Protein AF-A0A2I1HRV4-F1 (afdb_monomer)

Mean predicted aligned error: 5.8 Å

Sequence (85 aa):
MNNKYCTFNLKGEFILYSVIKKYSSGGCKIIWNYSTQTKNNKWECKRFYRIPEGYELISISKYDKVYLVSNNSIYEWNIITERGV

Nearest PDB structures (foldseek):
  7mqa-assembly1_LH  TM=5.340E-01  e=2.302E+00  Homo sapiens
  2w9p-assembly9_I  TM=7.768E-01  e=9.427E+00  Solanum tuberosum
  5mmd-assembly2_F  TM=6.294E-01  e=6.109E+00  Acinetobacter baumannii
  6lfd-assembly3_C  TM=5.701E-01  e=8.012E+00  Vibrio alginolyticus

Secondary structure (DSSP, 8-state):
-----EEE-TT--EEEEEEEEETTTEEEEEEEEEEEEEETTEEEEEEEEEEPTT-EEEEE-TTSEEEEEETTEEEEEESS-----

Structure (mmCIF, N/CA/C/O backbone):
data_AF-A0A2I1HRV4-F1
#
_entr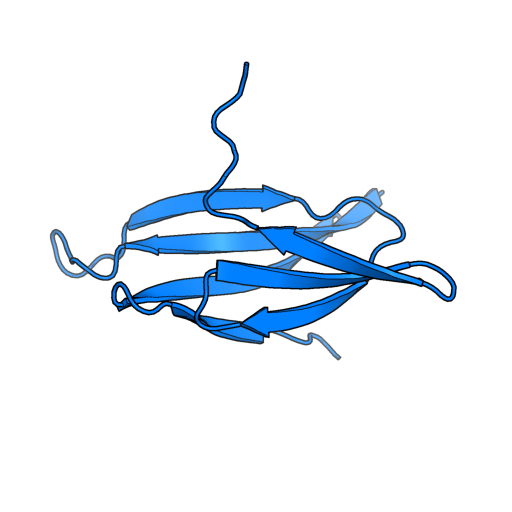y.id   AF-A0A2I1HRV4-F1
#
loop_
_atom_site.group_PDB
_atom_site.id
_atom_site.type_symbol
_atom_site.label_atom_id
_atom_site.label_alt_id
_atom_site.label_comp_id
_atom_site.label_asym_id
_atom_site.label_entity_id
_atom_site.label_seq_id
_atom_site.pdbx_PDB_ins_code
_atom_site.Cartn_x
_atom_site.Cartn_y
_atom_site.Cartn_z
_atom_site.occupancy
_atom_site.B_iso_or_equiv
_atom_site.auth_seq_id
_atom_site.auth_comp_id
_atom_site.auth_asym_id
_atom_site.auth_atom_id
_atom_site.pdbx_PDB_model_num
ATOM 1 N N . MET A 1 1 ? 6.878 19.024 -6.586 1.00 39.16 1 MET A N 1
ATOM 2 C CA . MET A 1 1 ? 5.534 18.702 -6.059 1.00 39.16 1 MET A CA 1
ATOM 3 C C . MET A 1 1 ? 5.664 17.627 -4.984 1.00 39.16 1 MET A C 1
ATOM 5 O O . MET A 1 1 ? 6.118 16.534 -5.290 1.00 39.16 1 MET A O 1
ATOM 9 N N . ASN A 1 2 ? 5.343 17.938 -3.723 1.00 49.19 2 ASN A N 1
ATOM 10 C CA . ASN A 1 2 ? 5.181 16.926 -2.671 1.00 49.19 2 ASN A CA 1
ATOM 11 C C . ASN A 1 2 ? 3.820 16.249 -2.895 1.00 49.19 2 ASN A C 1
ATOM 13 O O . ASN A 1 2 ? 2.839 16.629 -2.261 1.00 49.19 2 ASN A O 1
ATOM 17 N N . ASN A 1 3 ? 3.742 15.313 -3.843 1.00 55.41 3 ASN A N 1
ATOM 18 C CA . ASN A 1 3 ? 2.508 14.579 -4.115 1.00 55.41 3 ASN A CA 1
ATOM 19 C C . ASN A 1 3 ? 2.224 13.645 -2.934 1.00 55.41 3 ASN A C 1
ATOM 21 O O . ASN A 1 3 ? 2.768 12.547 -2.845 1.00 55.41 3 ASN A O 1
ATOM 25 N N . LYS A 1 4 ? 1.423 14.131 -1.985 1.00 72.44 4 LYS A N 1
ATOM 26 C CA . LYS A 1 4 ? 0.862 13.335 -0.895 1.00 72.44 4 LYS A CA 1
ATOM 27 C C . LYS A 1 4 ? -0.456 12.764 -1.405 1.00 72.44 4 LYS A C 1
ATOM 29 O O . LYS A 1 4 ? -1.368 13.524 -1.711 1.00 72.44 4 LYS A O 1
ATOM 34 N N . TYR A 1 5 ? -0.525 11.446 -1.533 1.00 86.69 5 TYR A N 1
ATOM 35 C CA . TYR A 1 5 ? -1.747 10.735 -1.898 1.00 86.69 5 TYR A CA 1
ATOM 36 C C . TYR A 1 5 ? -2.326 10.103 -0.636 1.00 86.69 5 TYR A C 1
ATOM 38 O O . TYR A 1 5 ? -1.578 9.542 0.166 1.00 86.69 5 TYR A O 1
ATOM 46 N N . CYS A 1 6 ? -3.638 10.170 -0.453 1.00 91.88 6 CYS A N 1
ATOM 47 C CA . CYS A 1 6 ? -4.316 9.423 0.596 1.00 91.88 6 CYS A CA 1
ATOM 48 C C . CYS A 1 6 ? -5.663 8.897 0.109 1.00 91.88 6 CYS A C 1
ATOM 50 O O . CYS A 1 6 ? -6.256 9.433 -0.827 1.00 91.88 6 CYS A O 1
ATOM 52 N N . THR A 1 7 ? -6.124 7.819 0.732 1.00 94.81 7 THR A N 1
ATOM 53 C CA . THR A 1 7 ? -7.421 7.204 0.447 1.00 94.81 7 THR A CA 1
ATOM 54 C C . THR A 1 7 ? -7.894 6.396 1.652 1.00 94.81 7 THR A C 1
ATOM 56 O O . THR A 1 7 ? -7.144 6.195 2.609 1.00 94.81 7 THR A O 1
ATOM 59 N N . PHE A 1 8 ? -9.128 5.909 1.592 1.00 95.00 8 PHE A N 1
ATOM 60 C CA . PHE A 1 8 ? -9.641 4.902 2.514 1.00 95.00 8 PHE A CA 1
ATOM 61 C C . PHE A 1 8 ? -9.891 3.602 1.754 1.00 95.00 8 PHE A C 1
ATOM 63 O O . PHE A 1 8 ? -10.388 3.621 0.623 1.00 95.00 8 PHE A O 1
ATOM 70 N N . ASN A 1 9 ? -9.558 2.467 2.368 1.00 94.06 9 ASN A N 1
ATOM 71 C CA . ASN A 1 9 ? -9.949 1.170 1.819 1.00 94.06 9 ASN A CA 1
ATOM 72 C C . ASN A 1 9 ? -11.403 0.823 2.171 1.00 94.06 9 ASN A C 1
ATOM 74 O O . ASN A 1 9 ? -12.070 1.520 2.937 1.00 94.06 9 ASN A O 1
ATOM 78 N N . LEU A 1 10 ? -11.904 -0.290 1.631 1.00 94.19 10 LEU A N 1
ATOM 79 C CA . LEU A 1 10 ? -13.267 -0.762 1.908 1.00 94.19 10 LEU A CA 1
ATOM 80 C C . LEU A 1 10 ? -13.524 -1.123 3.382 1.00 94.19 10 LEU A C 1
ATOM 82 O O . LEU A 1 10 ? -14.680 -1.213 3.783 1.00 94.19 10 LEU A O 1
ATOM 86 N N . LYS A 1 11 ? -12.477 -1.319 4.193 1.00 93.38 11 LYS A N 1
ATOM 87 C CA . LYS A 1 11 ? -12.592 -1.546 5.644 1.00 93.38 11 LYS A CA 1
ATOM 88 C C . LYS A 1 11 ? -12.650 -0.239 6.439 1.00 93.38 11 LYS A C 1
ATOM 90 O O . LYS A 1 11 ? -12.759 -0.279 7.661 1.00 93.38 11 LYS A O 1
ATOM 95 N N . GLY A 1 12 ? -12.554 0.904 5.761 1.00 94.19 12 GLY A N 1
ATOM 96 C CA . GLY A 1 12 ? -12.481 2.218 6.382 1.00 94.19 12 GLY A CA 1
ATOM 97 C C . GLY A 1 12 ? -11.122 2.526 7.009 1.00 94.19 12 GLY A C 1
ATOM 98 O O . GLY A 1 12 ? -11.035 3.473 7.781 1.00 94.19 12 GLY A O 1
ATOM 99 N N . GLU A 1 13 ? -10.068 1.760 6.718 1.00 94.62 13 GLU A N 1
ATOM 100 C CA . GLU A 1 13 ? -8.705 2.082 7.152 1.00 94.62 13 GLU A CA 1
ATOM 101 C C . GLU A 1 13 ? -8.134 3.219 6.296 1.00 94.62 13 GLU A C 1
ATOM 103 O O . GLU A 1 13 ? -8.412 3.310 5.096 1.00 94.62 13 GLU A O 1
ATOM 108 N N . PHE A 1 14 ? -7.339 4.093 6.911 1.00 94.69 14 PHE A N 1
ATOM 109 C CA . PHE A 1 14 ? -6.750 5.253 6.248 1.00 94.69 14 PHE A CA 1
ATOM 110 C C . PHE A 1 14 ? -5.377 4.906 5.673 1.00 94.69 14 PHE A C 1
ATOM 112 O O . PHE A 1 14 ? -4.471 4.517 6.410 1.00 94.69 14 PHE A O 1
ATOM 119 N N . ILE A 1 15 ? -5.201 5.093 4.366 1.00 94.88 15 ILE A N 1
ATOM 120 C CA . ILE A 1 15 ? -3.950 4.807 3.664 1.00 94.88 15 ILE A CA 1
ATOM 121 C C . ILE A 1 15 ? -3.311 6.117 3.207 1.00 94.88 15 ILE A C 1
ATOM 123 O O . ILE A 1 15 ? -3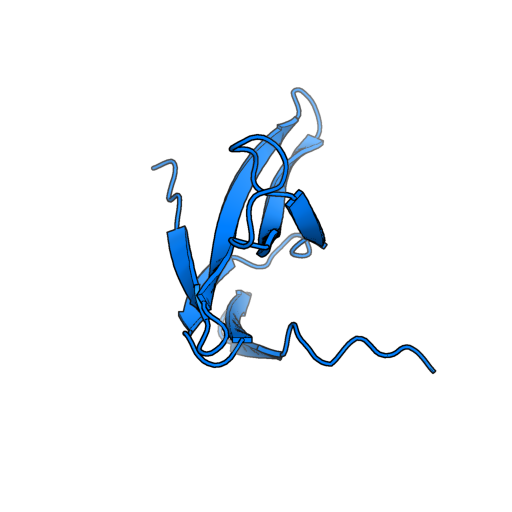.945 6.928 2.530 1.00 94.88 15 ILE A O 1
ATOM 127 N N . LEU A 1 16 ? -2.038 6.312 3.547 1.00 94.06 16 LEU A N 1
ATOM 128 C CA . LEU A 1 16 ? -1.278 7.526 3.259 1.00 94.06 16 LEU A CA 1
ATOM 129 C C . LEU A 1 16 ? 0.031 7.194 2.549 1.00 94.06 16 LEU A C 1
ATOM 131 O O . LEU A 1 16 ? 0.868 6.476 3.081 1.00 94.06 16 LEU A O 1
ATOM 135 N N . TYR A 1 17 ? 0.266 7.809 1.398 1.00 94.25 17 TYR A N 1
ATOM 136 C CA . TYR A 1 17 ? 1.576 7.853 0.764 1.00 94.25 17 TYR A CA 1
ATOM 137 C C . TYR A 1 17 ? 2.342 9.111 1.177 1.00 94.25 17 TYR A C 1
ATOM 139 O O . TYR A 1 17 ? 1.821 10.230 1.129 1.00 94.25 17 TYR A O 1
ATOM 147 N N . SER A 1 18 ? 3.609 8.937 1.543 1.00 91.31 18 SER A N 1
ATOM 148 C CA . SER A 1 18 ? 4.499 10.030 1.928 1.00 91.31 18 SER A CA 1
ATOM 149 C C . SER A 1 18 ? 5.922 9.811 1.421 1.00 91.31 18 SER A C 1
ATOM 151 O O . SER A 1 18 ? 6.388 8.677 1.308 1.00 91.31 18 SER A O 1
ATOM 153 N N . VAL A 1 19 ? 6.630 10.912 1.168 1.00 90.19 19 VAL A N 1
ATOM 154 C CA . VAL A 1 19 ? 8.060 10.906 0.847 1.00 90.19 19 VAL A CA 1
ATOM 155 C C . VAL A 1 19 ? 8.821 11.541 2.006 1.00 90.19 19 VAL A C 1
ATOM 157 O O . VAL A 1 19 ? 8.657 12.729 2.286 1.00 90.19 19 VAL A O 1
ATOM 160 N N . ILE A 1 20 ? 9.657 10.756 2.679 1.00 86.94 20 ILE A N 1
ATOM 161 C CA . ILE A 1 20 ? 10.536 11.212 3.758 1.00 86.94 20 ILE A CA 1
ATOM 162 C C . ILE A 1 20 ? 11.891 11.560 3.158 1.00 86.94 20 ILE A C 1
ATOM 164 O O . ILE A 1 20 ? 12.621 10.674 2.722 1.00 86.94 20 ILE A O 1
ATOM 168 N N . LYS A 1 21 ? 12.257 12.841 3.144 1.00 82.69 21 LYS A N 1
ATOM 169 C CA . LYS A 1 21 ? 13.588 13.266 2.694 1.00 82.69 21 LYS A CA 1
ATOM 170 C C . LYS A 1 21 ? 14.640 12.860 3.729 1.00 82.69 21 LYS A C 1
ATOM 172 O O . LYS A 1 21 ? 14.538 13.264 4.883 1.00 82.69 21 LYS A O 1
ATOM 177 N N . LYS A 1 22 ? 15.655 12.097 3.317 1.00 77.75 22 LYS A N 1
ATOM 178 C CA . LYS A 1 22 ? 16.883 11.914 4.101 1.00 77.75 22 LYS A CA 1
ATOM 179 C C . LYS A 1 22 ? 17.933 12.888 3.584 1.00 77.75 22 LYS A C 1
ATOM 181 O O . LYS A 1 22 ? 18.091 13.027 2.375 1.00 77.75 22 LYS A O 1
ATOM 186 N N . TYR A 1 23 ? 18.640 13.551 4.495 1.00 68.62 23 TYR A N 1
ATOM 187 C CA . TYR A 1 23 ? 19.602 14.611 4.169 1.00 68.62 23 TYR A CA 1
ATOM 188 C C . TYR A 1 23 ? 20.742 14.164 3.234 1.00 68.62 23 TYR A C 1
ATOM 190 O O . TYR A 1 23 ? 21.319 15.005 2.558 1.00 68.62 23 TYR A O 1
ATOM 198 N N . SER A 1 24 ? 21.046 12.863 3.163 1.00 72.50 24 SER A N 1
ATOM 199 C CA . SER A 1 24 ? 22.253 12.337 2.508 1.00 72.50 24 SER A CA 1
ATOM 200 C C . SER A 1 24 ? 22.035 11.211 1.485 1.00 72.50 24 SER A C 1
ATOM 202 O O . SER A 1 24 ? 22.992 10.809 0.838 1.00 72.50 24 SER A O 1
ATOM 204 N N . SER A 1 25 ? 20.820 10.669 1.324 1.00 65.44 25 SER A N 1
ATOM 205 C CA . SER A 1 25 ? 20.599 9.403 0.582 1.00 65.44 25 SER A CA 1
ATOM 206 C C . SER A 1 25 ? 19.329 9.369 -0.279 1.00 65.44 25 SER A C 1
ATOM 208 O O . SER A 1 25 ? 18.811 8.304 -0.595 1.00 65.44 25 SER A O 1
ATOM 210 N N . GLY A 1 26 ? 18.807 10.533 -0.675 1.00 70.94 26 GLY A N 1
ATOM 211 C CA . GL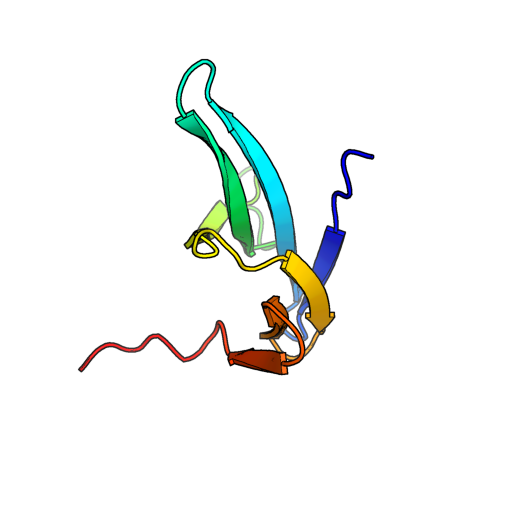Y A 1 26 ? 17.534 10.600 -1.396 1.00 70.94 26 GLY A CA 1
ATOM 212 C C . GLY A 1 26 ? 16.326 10.324 -0.488 1.00 70.94 26 GLY A C 1
ATOM 213 O O . GLY A 1 26 ? 16.441 9.932 0.675 1.00 70.94 26 GLY A O 1
ATOM 214 N N . GLY A 1 27 ? 15.126 10.637 -0.978 1.00 83.44 27 GLY A N 1
ATOM 215 C CA . GLY A 1 27 ? 13.891 10.457 -0.211 1.00 83.44 27 GLY A CA 1
ATOM 216 C C . GLY A 1 27 ? 13.431 8.997 -0.166 1.00 83.44 27 GLY A C 1
ATOM 217 O O . GLY A 1 27 ? 13.503 8.292 -1.164 1.00 83.44 27 GLY A O 1
ATOM 218 N N . CYS A 1 28 ? 12.901 8.546 0.971 1.00 88.25 28 CYS A N 1
ATOM 219 C CA . CYS A 1 28 ? 12.218 7.258 1.098 1.00 88.25 28 CYS A CA 1
ATOM 220 C C . CYS A 1 28 ? 10.717 7.430 0.862 1.00 88.25 28 CYS A C 1
ATOM 222 O O . CYS A 1 28 ? 10.071 8.250 1.513 1.00 88.25 28 CYS A O 1
ATOM 224 N N . LYS A 1 29 ? 10.160 6.628 -0.039 1.00 91.94 29 LYS A N 1
ATOM 225 C CA . LYS A 1 29 ? 8.727 6.572 -0.333 1.00 91.94 29 LYS A CA 1
ATOM 226 C C . LYS A 1 29 ? 8.074 5.516 0.552 1.00 91.94 29 LYS A C 1
ATOM 228 O O . LYS A 1 29 ? 8.500 4.362 0.534 1.00 91.94 29 LYS A O 1
ATOM 233 N N . ILE A 1 30 ? 7.081 5.908 1.344 1.00 92.94 30 ILE A N 1
ATOM 234 C CA . ILE A 1 30 ? 6.421 5.028 2.314 1.00 92.94 30 ILE A CA 1
ATOM 235 C C . ILE A 1 30 ? 4.909 5.127 2.155 1.00 92.94 30 ILE A C 1
ATOM 237 O O . ILE A 1 30 ? 4.363 6.232 2.084 1.00 92.94 30 ILE A O 1
ATOM 241 N N . ILE A 1 31 ? 4.248 3.972 2.133 1.00 94.19 31 ILE A N 1
ATOM 242 C CA . ILE A 1 31 ? 2.800 3.836 2.276 1.00 94.19 31 ILE A CA 1
ATOM 243 C C . ILE A 1 31 ? 2.510 3.425 3.716 1.00 94.19 31 ILE A C 1
ATOM 245 O O . ILE A 1 31 ? 3.016 2.413 4.188 1.00 94.19 31 ILE A O 1
ATOM 249 N N . TRP A 1 32 ? 1.682 4.196 4.401 1.00 94.06 32 TRP A N 1
ATOM 250 C CA . TRP A 1 32 ? 1.207 3.941 5.754 1.00 94.06 32 TRP A CA 1
ATOM 251 C C . TRP A 1 32 ? -0.240 3.468 5.703 1.00 94.06 32 TRP A C 1
ATOM 253 O O . TRP A 1 32 ? -1.026 4.022 4.938 1.00 94.06 32 TRP A O 1
ATOM 263 N N . ASN A 1 33 ? -0.603 2.499 6.538 1.00 93.69 33 ASN A N 1
ATOM 264 C CA . ASN A 1 33 ? -1.986 2.083 6.749 1.00 93.69 33 ASN A CA 1
ATOM 265 C C . ASN A 1 33 ? -2.349 2.250 8.233 1.00 93.69 33 ASN A C 1
ATOM 267 O O . ASN A 1 33 ? -1.709 1.656 9.106 1.00 93.69 33 ASN A O 1
ATOM 271 N N . TYR A 1 34 ? -3.382 3.041 8.507 1.00 93.94 34 TYR A N 1
ATOM 272 C CA . TYR A 1 34 ? -3.867 3.370 9.839 1.00 93.94 34 TYR A CA 1
ATOM 273 C C . TYR A 1 34 ? -5.256 2.786 10.106 1.00 93.94 34 TYR A C 1
ATOM 275 O O . TYR A 1 34 ? -6.177 2.917 9.298 1.00 93.94 34 TYR A O 1
ATOM 283 N N . SER A 1 35 ? -5.435 2.231 11.305 1.00 93.06 35 SER A N 1
ATOM 284 C CA . SER A 1 35 ? -6.761 1.966 11.857 1.00 93.06 35 SER A CA 1
ATOM 285 C C . SER A 1 35 ? -7.460 3.287 12.149 1.00 93.06 35 SER A C 1
ATOM 287 O O . SER A 1 35 ? -6.924 4.130 12.871 1.00 93.06 35 SER A O 1
ATOM 289 N N . THR A 1 36 ? -8.677 3.443 11.642 1.00 92.38 36 THR A N 1
ATOM 290 C CA . THR A 1 36 ? -9.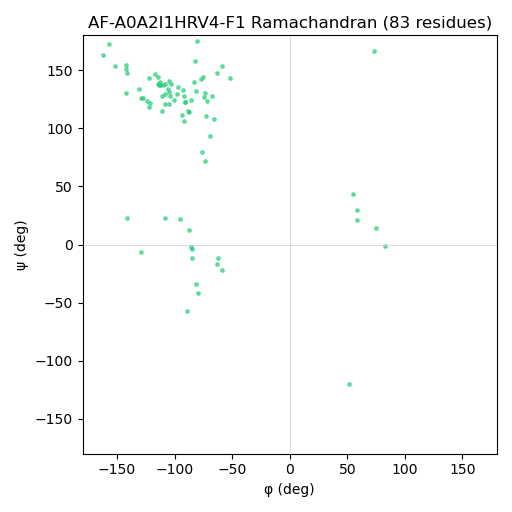547 4.576 11.978 1.00 92.38 36 THR A CA 1
ATOM 291 C C . THR A 1 36 ? -10.341 4.350 13.259 1.00 92.38 36 THR A C 1
ATOM 293 O O . THR A 1 36 ? -10.895 5.305 13.801 1.00 92.38 36 THR A O 1
ATOM 296 N N . GLN A 1 37 ? -10.364 3.119 13.788 1.00 88.06 37 GLN A N 1
ATOM 297 C CA . GLN A 1 37 ? -10.906 2.842 15.116 1.00 88.06 37 GLN A CA 1
ATOM 298 C C . GLN A 1 37 ? -10.023 3.537 16.154 1.00 88.06 37 GLN A C 1
ATOM 300 O O . GLN A 1 37 ? -8.874 3.152 16.375 1.00 88.06 37 GLN A O 1
ATOM 305 N N . THR A 1 38 ? -10.544 4.602 16.759 1.00 84.12 38 THR A N 1
ATOM 306 C CA . THR A 1 38 ? -9.775 5.435 17.680 1.00 84.12 38 THR A CA 1
ATOM 307 C C . THR A 1 38 ? -9.719 4.820 19.069 1.00 84.12 38 THR A C 1
ATOM 309 O O . THR A 1 38 ? -10.757 4.527 19.662 1.00 84.12 38 THR A O 1
ATOM 312 N N . LYS A 1 39 ? -8.524 4.765 19.654 1.00 83.81 39 LYS A N 1
ATOM 313 C CA . LYS A 1 39 ? -8.341 4.672 21.107 1.00 83.81 39 LYS A CA 1
ATOM 314 C C . LYS A 1 39 ? -7.817 6.024 21.583 1.00 83.81 39 LYS A C 1
ATOM 316 O O . LYS A 1 39 ? -6.793 6.489 21.090 1.00 83.81 39 LYS A O 1
ATOM 321 N N . ASN A 1 40 ? -8.532 6.689 22.491 1.00 88.81 40 ASN A N 1
ATOM 322 C CA . ASN A 1 40 ? -8.190 8.037 22.977 1.00 88.81 40 ASN A CA 1
ATOM 323 C C . ASN A 1 40 ? -8.039 9.085 21.851 1.00 88.81 40 ASN A C 1
ATOM 325 O O . ASN A 1 40 ? -7.086 9.864 21.858 1.00 88.81 40 ASN A O 1
ATOM 329 N N . ASN A 1 41 ? -8.949 9.083 20.867 1.00 87.69 41 ASN A N 1
ATOM 330 C CA . ASN A 1 41 ? -8.956 10.008 19.719 1.00 87.69 41 ASN A CA 1
ATOM 331 C C . ASN A 1 41 ? -7.689 9.973 18.844 1.00 87.69 41 ASN A C 1
ATOM 333 O O . ASN A 1 41 ? -7.406 10.922 18.116 1.00 87.69 41 ASN A O 1
ATOM 337 N N . LYS A 1 42 ? -6.915 8.885 18.905 1.00 90.56 42 LYS A N 1
ATOM 338 C CA . LYS A 1 42 ? -5.722 8.679 18.079 1.00 90.56 42 LYS A CA 1
ATOM 339 C C . LYS A 1 42 ? -5.935 7.504 17.135 1.00 90.56 42 LYS A C 1
ATOM 341 O O . LYS A 1 42 ? -6.485 6.478 17.536 1.00 90.56 42 LYS A O 1
ATOM 346 N N . TRP A 1 43 ? -5.488 7.665 15.893 1.00 92.25 43 TRP A N 1
ATOM 347 C CA . TRP A 1 43 ? -5.384 6.576 14.924 1.00 92.25 43 TRP A CA 1
ATOM 348 C C . TRP A 1 43 ? -4.085 5.806 15.135 1.00 92.25 43 TRP A C 1
ATOM 350 O O . TRP A 1 43 ? -3.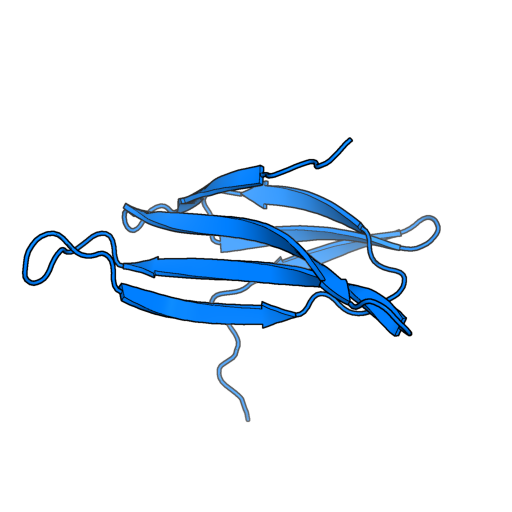032 6.393 15.389 1.00 92.25 43 TRP A O 1
ATOM 360 N N . GLU A 1 44 ? -4.166 4.487 15.018 1.00 92.06 44 GLU A N 1
ATOM 361 C CA . GLU A 1 44 ? -3.028 3.586 15.176 1.00 92.06 44 GLU A CA 1
ATOM 362 C C . GLU A 1 44 ? -2.462 3.209 13.805 1.00 92.06 44 GLU A C 1
ATOM 364 O O . GLU A 1 44 ? -3.206 2.778 12.926 1.00 92.06 44 GLU A O 1
ATOM 369 N N . CYS A 1 45 ? -1.148 3.346 13.611 1.00 91.44 45 CYS A N 1
ATOM 370 C CA . CYS A 1 45 ? -0.482 2.830 12.415 1.00 91.44 45 CYS A CA 1
ATOM 371 C C . CYS A 1 45 ? -0.414 1.303 12.496 1.00 91.44 45 CYS A C 1
ATOM 373 O O . CYS A 1 45 ? 0.344 0.768 13.300 1.00 91.44 45 CYS A O 1
ATOM 375 N N . LYS A 1 46 ? -1.167 0.599 11.647 1.00 91.69 46 LYS A N 1
ATOM 376 C CA . LYS A 1 46 ? -1.183 -0.870 11.629 1.00 91.69 46 LYS A CA 1
ATOM 377 C C . LYS A 1 46 ? 0.013 -1.437 10.880 1.00 91.69 46 LYS A C 1
ATOM 379 O O . LYS A 1 46 ? 0.558 -2.460 11.282 1.00 91.69 46 LYS A O 1
ATOM 384 N N . ARG A 1 47 ? 0.361 -0.828 9.741 1.00 91.94 47 ARG A N 1
ATOM 385 C CA . ARG A 1 47 ? 1.393 -1.315 8.813 1.00 91.94 47 ARG A CA 1
ATOM 386 C C . ARG A 1 47 ? 2.023 -0.155 8.055 1.00 91.94 47 ARG A C 1
ATOM 388 O O . ARG A 1 47 ? 1.374 0.866 7.827 1.00 91.94 47 ARG A O 1
ATOM 395 N N . PHE A 1 48 ? 3.261 -0.340 7.618 1.00 92.62 48 PHE A N 1
ATOM 396 C CA . PHE A 1 48 ? 3.914 0.561 6.680 1.00 92.62 48 PHE A CA 1
ATOM 397 C C . PHE A 1 48 ? 4.749 -0.234 5.680 1.00 92.62 48 PHE A C 1
ATOM 399 O O . PHE A 1 48 ? 5.315 -1.271 6.014 1.00 92.62 48 PHE A O 1
ATOM 406 N N . TYR A 1 49 ? 4.831 0.282 4.462 1.00 92.81 49 TYR A N 1
ATOM 407 C CA . TYR A 1 49 ? 5.497 -0.355 3.336 1.00 92.81 49 TYR A CA 1
ATOM 408 C C . TYR A 1 49 ? 6.449 0.641 2.697 1.00 92.81 49 TYR A C 1
ATOM 410 O O . TYR A 1 49 ? 6.041 1.747 2.330 1.00 92.81 49 TYR A O 1
ATOM 418 N N . ARG A 1 50 ? 7.719 0.266 2.547 1.00 92.69 50 ARG A N 1
ATOM 419 C CA . ARG A 1 50 ? 8.682 1.069 1.790 1.00 92.69 50 ARG A CA 1
ATOM 420 C C . ARG A 1 50 ? 8.574 0.697 0.315 1.00 92.69 50 ARG A C 1
ATOM 422 O O . ARG A 1 50 ? 8.753 -0.463 -0.035 1.00 92.69 50 ARG A O 1
ATOM 429 N N . ILE A 1 51 ? 8.329 1.684 -0.543 1.00 92.62 51 ILE A N 1
ATOM 430 C CA . ILE A 1 51 ? 8.425 1.492 -1.992 1.00 92.62 51 ILE A CA 1
ATOM 431 C C . ILE A 1 51 ? 9.918 1.412 -2.365 1.00 92.62 51 ILE A C 1
ATOM 433 O O . ILE A 1 51 ? 10.685 2.282 -1.925 1.00 92.62 51 ILE A O 1
ATOM 437 N N . PRO A 1 52 ? 10.345 0.395 -3.139 1.00 90.75 52 PRO A N 1
ATOM 438 C CA . PRO A 1 52 ? 11.723 0.284 -3.607 1.00 90.75 52 PRO A CA 1
ATOM 439 C C . PRO A 1 52 ? 12.167 1.498 -4.432 1.00 90.75 52 PRO A C 1
ATOM 441 O O . PRO A 1 52 ? 11.365 2.184 -5.067 1.00 90.75 52 PRO A O 1
ATOM 444 N N . GLU A 1 53 ? 13.469 1.769 -4.437 1.00 89.62 53 GLU A N 1
ATOM 445 C CA . GLU A 1 53 ? 14.037 2.818 -5.288 1.00 89.62 53 GLU A CA 1
ATOM 446 C C . GLU A 1 53 ? 13.837 2.484 -6.775 1.00 89.62 53 GLU A C 1
ATOM 448 O O . GLU A 1 53 ? 13.787 1.318 -7.158 1.00 89.62 53 GLU A O 1
ATOM 453 N N . GLY A 1 54 ? 13.657 3.510 -7.614 1.00 91.50 54 GLY A N 1
ATOM 454 C CA . GLY A 1 54 ? 13.331 3.339 -9.039 1.00 91.50 54 GLY A CA 1
ATOM 455 C C . GLY A 1 54 ? 11.846 3.106 -9.356 1.00 91.50 54 GLY A C 1
ATOM 456 O O . GLY A 1 54 ? 11.492 3.020 -10.531 1.00 91.50 54 GLY A O 1
ATOM 457 N N . TYR A 1 55 ? 10.974 3.049 -8.343 1.00 93.94 55 TYR A N 1
ATOM 458 C CA . TYR A 1 55 ? 9.519 2.977 -8.515 1.00 93.94 55 TYR A CA 1
ATOM 459 C C . TYR A 1 55 ? 8.850 4.298 -8.122 1.00 93.94 55 TYR A C 1
ATOM 461 O O . TYR A 1 55 ? 9.189 4.904 -7.100 1.00 93.94 55 TYR A O 1
ATOM 469 N N . GLU A 1 56 ? 7.867 4.735 -8.903 1.00 92.88 56 GLU A N 1
ATOM 470 C CA . GLU A 1 56 ? 7.010 5.887 -8.606 1.00 92.88 56 GLU A CA 1
ATOM 471 C C . GLU A 1 56 ? 5.563 5.447 -8.385 1.00 92.88 56 GLU A C 1
ATOM 473 O O . GLU A 1 56 ? 5.067 4.531 -9.041 1.00 92.88 56 GLU A O 1
ATOM 478 N N . LEU A 1 57 ? 4.874 6.109 -7.454 1.00 93.81 57 LEU A N 1
ATOM 479 C CA . LEU A 1 57 ? 3.462 5.841 -7.198 1.00 93.81 57 LEU A CA 1
ATOM 480 C C . LEU A 1 57 ? 2.596 6.436 -8.316 1.00 93.81 57 LEU A C 1
ATOM 482 O O . LEU A 1 57 ? 2.656 7.640 -8.558 1.00 93.81 57 LEU A O 1
ATOM 486 N N . ILE A 1 58 ? 1.733 5.613 -8.916 1.00 94.56 58 ILE A N 1
ATOM 487 C CA . ILE A 1 58 ? 0.640 6.079 -9.780 1.00 94.56 58 ILE A CA 1
ATOM 488 C C . ILE A 1 58 ? -0.609 6.339 -8.933 1.00 94.56 58 ILE A C 1
ATOM 490 O O . ILE A 1 58 ? -1.160 7.437 -8.945 1.00 94.56 58 ILE A O 1
ATOM 494 N N . SER A 1 59 ? -1.082 5.323 -8.204 1.00 93.69 59 SER A N 1
ATOM 495 C CA . SER A 1 59 ? -2.294 5.427 -7.384 1.00 93.69 59 SER A CA 1
ATOM 496 C C . SER A 1 59 ? -2.384 4.325 -6.328 1.00 93.69 59 SER A C 1
ATOM 498 O O . SER A 1 59 ? -1.711 3.296 -6.418 1.00 93.69 59 SER A O 1
ATOM 500 N N . ILE A 1 60 ? -3.248 4.539 -5.333 1.00 94.00 60 ILE A N 1
ATOM 501 C CA . ILE A 1 60 ? -3.651 3.522 -4.359 1.00 94.00 60 ILE A CA 1
ATOM 502 C C . ILE A 1 60 ? -5.170 3.392 -4.436 1.00 94.00 60 ILE A C 1
ATOM 504 O O . ILE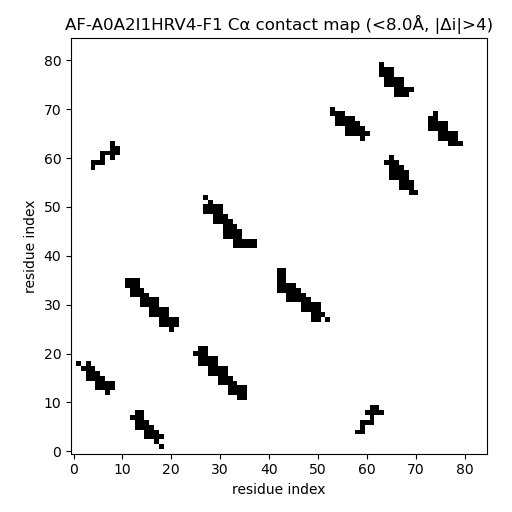 A 1 60 ? -5.898 4.351 -4.195 1.00 94.00 60 ILE A O 1
ATOM 508 N N . SER A 1 61 ? -5.665 2.213 -4.788 1.00 93.06 61 SER A N 1
ATOM 509 C CA . SER A 1 61 ? -7.102 1.962 -4.894 1.00 93.06 61 SER A CA 1
ATOM 510 C C . SER A 1 61 ? -7.729 1.648 -3.532 1.00 93.06 61 SER A C 1
ATOM 512 O O . SER A 1 61 ? -7.072 1.134 -2.627 1.00 93.06 61 SER A O 1
ATOM 514 N N . LYS A 1 62 ? -9.049 1.845 -3.420 1.00 93.31 62 LYS A N 1
ATOM 515 C CA . LYS A 1 62 ? -9.837 1.423 -2.245 1.00 93.31 62 LYS A CA 1
ATOM 516 C C . LYS A 1 62 ? -9.851 -0.098 -2.005 1.00 93.31 62 LYS A C 1
ATOM 518 O O . LYS A 1 62 ? -10.321 -0.540 -0.962 1.00 93.31 62 LYS A O 1
ATOM 523 N N . TYR A 1 63 ? -9.372 -0.886 -2.970 1.00 94.12 63 TYR A N 1
ATOM 524 C CA . TYR A 1 63 ? -9.303 -2.350 -2.927 1.00 94.12 63 TYR A CA 1
ATOM 525 C C . TYR A 1 63 ? -7.936 -2.858 -2.447 1.00 94.12 63 TYR A C 1
ATOM 527 O O . TYR A 1 63 ? -7.549 -3.973 -2.785 1.00 94.12 63 TYR A O 1
ATOM 535 N N . ASP A 1 64 ? -7.184 -2.020 -1.725 1.00 92.19 64 ASP A N 1
ATOM 536 C CA . ASP A 1 64 ? -5.858 -2.348 -1.188 1.00 92.19 64 ASP A CA 1
ATOM 537 C C . ASP A 1 64 ? -4.837 -2.761 -2.270 1.00 92.19 64 ASP A C 1
ATOM 539 O O . ASP A 1 64 ? -3.909 -3.538 -2.030 1.00 92.19 64 ASP A O 1
ATOM 543 N N . LYS A 1 65 ? -5.005 -2.223 -3.485 1.00 94.62 65 LYS A N 1
ATOM 544 C CA . LYS A 1 65 ? -4.039 -2.351 -4.584 1.00 94.62 65 LYS A CA 1
ATOM 545 C C . LYS A 1 65 ? -3.285 -1.049 -4.787 1.00 94.62 65 LYS A C 1
ATOM 547 O O . LYS A 1 65 ? -3.907 0.012 -4.871 1.00 94.62 65 LYS A O 1
ATOM 552 N N . VAL A 1 66 ? -1.972 -1.150 -4.921 1.00 94.94 66 VAL A N 1
ATOM 553 C CA . VAL A 1 66 ? -1.049 -0.060 -5.231 1.00 94.94 66 VAL A CA 1
ATOM 554 C C . VAL A 1 66 ? -0.555 -0.245 -6.658 1.00 94.94 66 VAL A C 1
ATOM 556 O O . VAL A 1 66 ? -0.087 -1.323 -7.014 1.00 94.94 66 VAL A O 1
ATOM 559 N N . TYR A 1 67 ? -0.635 0.811 -7.459 1.00 95.56 67 TYR A N 1
ATOM 560 C CA . TYR A 1 67 ? -0.100 0.828 -8.815 1.00 95.56 67 TYR A CA 1
ATOM 561 C C . TYR A 1 67 ? 1.189 1.641 -8.841 1.00 95.56 67 TYR A C 1
ATOM 563 O O . TYR A 1 67 ? 1.190 2.823 -8.478 1.00 95.56 67 TYR A O 1
ATOM 571 N N . LEU A 1 68 ? 2.279 1.004 -9.258 1.00 95.88 68 LEU A N 1
ATOM 572 C CA . LEU A 1 68 ? 3.607 1.604 -9.353 1.00 95.88 68 LEU A CA 1
ATOM 573 C C . LEU A 1 68 ? 4.069 1.617 -10.807 1.00 95.88 68 LEU A C 1
ATOM 575 O O . LEU A 1 68 ? 3.776 0.690 -11.558 1.00 95.88 68 LEU A O 1
ATOM 579 N N . VAL A 1 69 ? 4.830 2.634 -11.192 1.00 96.38 69 VAL A N 1
ATOM 580 C CA . VAL A 1 69 ? 5.547 2.661 -12.469 1.00 96.38 69 VAL A CA 1
ATOM 581 C C . VAL A 1 69 ? 7.041 2.541 -12.217 1.00 96.38 69 VAL A C 1
ATOM 583 O O . VAL A 1 69 ? 7.578 3.172 -11.306 1.00 96.38 69 VAL A O 1
ATOM 586 N N . SER A 1 70 ? 7.709 1.730 -13.027 1.00 95.81 70 SER A N 1
ATOM 587 C CA . SER A 1 70 ? 9.165 1.716 -13.130 1.00 95.81 70 SER A CA 1
ATOM 588 C C . SER A 1 70 ? 9.545 1.495 -14.588 1.00 95.81 70 SER A C 1
ATOM 590 O O . SER A 1 70 ? 9.000 0.606 -15.249 1.00 95.81 70 SER A O 1
ATOM 592 N N . ASN A 1 71 ? 10.442 2.336 -15.107 1.00 93.56 71 ASN A N 1
ATOM 593 C CA . ASN A 1 71 ? 10.753 2.416 -16.535 1.00 93.56 71 ASN A CA 1
ATOM 594 C C . ASN A 1 71 ? 9.461 2.576 -17.367 1.00 93.56 71 ASN A C 1
ATOM 596 O O . ASN A 1 71 ? 8.702 3.517 -17.144 1.00 93.56 71 ASN A O 1
ATOM 600 N N . ASN A 1 72 ? 9.179 1.633 -18.272 1.00 95.25 72 ASN A N 1
ATOM 601 C CA . ASN A 1 72 ? 7.999 1.637 -19.143 1.00 95.25 72 ASN A CA 1
ATOM 602 C C . ASN A 1 72 ? 6.970 0.562 -18.743 1.00 95.25 72 ASN A C 1
ATOM 604 O O . ASN A 1 72 ? 6.199 0.101 -19.581 1.00 95.25 72 ASN A O 1
ATOM 608 N N . SER A 1 73 ? 6.992 0.101 -17.490 1.00 96.69 73 SER A N 1
ATOM 609 C CA . SER A 1 73 ? 6.103 -0.952 -16.985 1.00 96.69 73 SER A CA 1
ATO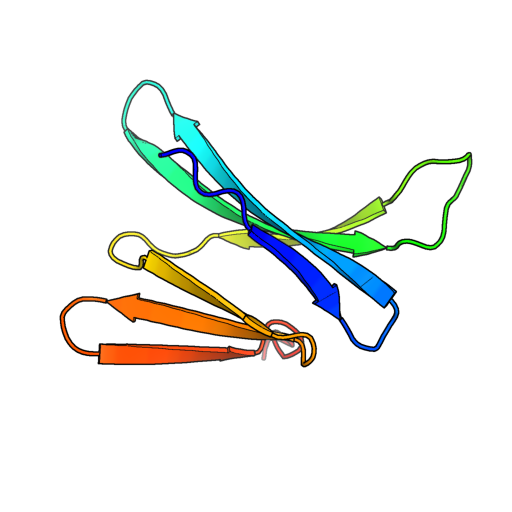M 610 C C . SER A 1 73 ? 5.277 -0.473 -15.795 1.00 96.69 73 SER A C 1
ATOM 612 O O . SER A 1 73 ? 5.759 0.285 -14.950 1.00 96.69 73 SER A O 1
ATOM 614 N N . ILE A 1 74 ? 4.028 -0.942 -15.730 1.00 97.56 74 ILE A N 1
ATOM 615 C CA . ILE A 1 74 ? 3.112 -0.718 -14.608 1.00 97.56 74 ILE A CA 1
ATOM 616 C C . ILE A 1 74 ? 3.018 -2.010 -13.800 1.00 97.56 74 ILE A C 1
ATOM 618 O O . ILE A 1 74 ? 2.779 -3.081 -14.353 1.00 97.56 74 ILE A O 1
ATOM 622 N N . TYR A 1 75 ? 3.172 -1.887 -12.487 1.00 95.81 75 TYR A N 1
ATOM 623 C CA . TYR A 1 75 ? 3.108 -2.980 -11.528 1.00 95.81 75 TYR A CA 1
ATOM 624 C C . TYR A 1 75 ? 1.897 -2.799 -10.621 1.00 95.81 75 TYR A C 1
ATOM 626 O O . TYR A 1 75 ? 1.633 -1.696 -10.139 1.00 95.81 75 TYR A O 1
ATOM 634 N N . GLU A 1 76 ? 1.182 -3.890 -10.364 1.00 95.69 76 GLU A N 1
ATOM 635 C CA . GLU A 1 76 ? 0.119 -3.956 -9.365 1.00 95.69 76 GLU A CA 1
ATOM 636 C C . GLU A 1 76 ? 0.645 -4.694 -8.130 1.00 95.69 76 GLU A C 1
ATOM 638 O O . GLU A 1 76 ? 1.154 -5.808 -8.235 1.00 95.69 76 GLU A O 1
ATOM 643 N N . TRP A 1 77 ? 0.506 -4.084 -6.955 1.00 93.50 77 TRP A N 1
ATOM 644 C CA . TRP A 1 77 ? 0.904 -4.671 -5.679 1.00 93.50 77 TRP A CA 1
ATOM 645 C C . TRP A 1 77 ? -0.273 -4.701 -4.703 1.00 93.50 77 TRP A C 1
ATOM 647 O O . TRP A 1 77 ? -0.872 -3.669 -4.401 1.00 93.50 77 TRP A O 1
ATOM 657 N N . ASN A 1 78 ? -0.605 -5.888 -4.193 1.00 91.81 78 ASN A N 1
ATOM 658 C CA . ASN A 1 78 ? -1.609 -6.068 -3.147 1.00 91.81 78 ASN A CA 1
ATOM 659 C C . ASN A 1 78 ? -0.961 -5.933 -1.759 1.00 91.81 78 ASN A C 1
ATOM 661 O O . ASN A 1 78 ? -0.156 -6.775 -1.357 1.00 91.81 78 ASN A O 1
ATOM 665 N N . ILE A 1 79 ? -1.344 -4.892 -1.015 1.00 86.69 79 ILE A N 1
ATOM 666 C CA . ILE A 1 79 ? -0.759 -4.588 0.303 1.00 86.69 79 ILE A CA 1
ATOM 667 C C . ILE A 1 79 ? -1.419 -5.363 1.455 1.00 86.69 79 ILE A C 1
ATOM 669 O O . ILE A 1 79 ? -0.962 -5.297 2.593 1.00 86.69 79 ILE A O 1
ATOM 673 N N . ILE A 1 80 ? -2.475 -6.144 1.205 1.00 82.19 80 ILE A N 1
ATOM 674 C CA . ILE A 1 80 ? -3.046 -7.036 2.229 1.00 82.19 80 ILE A CA 1
ATOM 675 C C . ILE A 1 80 ? -2.243 -8.338 2.330 1.00 82.19 80 ILE A C 1
ATOM 677 O O . ILE A 1 80 ? -2.143 -8.897 3.426 1.00 82.19 80 ILE A O 1
ATOM 681 N N . THR A 1 81 ? -1.707 -8.825 1.206 1.00 66.94 81 THR A N 1
ATOM 682 C CA . THR A 1 81 ? -1.258 -10.216 1.023 1.00 66.94 81 THR A CA 1
ATOM 683 C C . THR A 1 81 ? 0.175 -10.525 1.442 1.00 66.94 81 THR A C 1
ATOM 685 O O . THR A 1 81 ? 0.631 -11.634 1.191 1.00 66.94 81 THR A O 1
ATO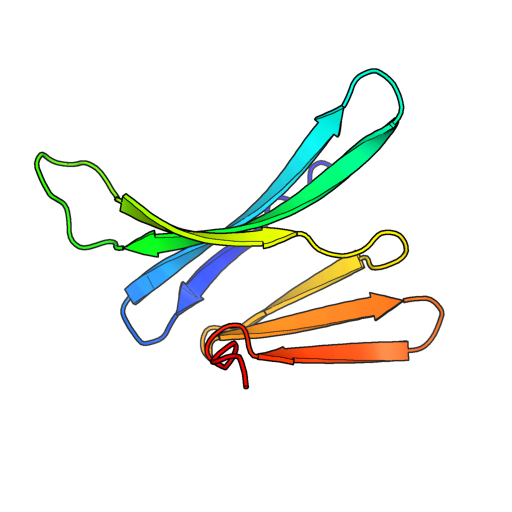M 688 N N . GLU A 1 82 ? 0.872 -9.646 2.161 1.00 55.66 82 GLU A N 1
ATOM 689 C CA . GLU A 1 82 ? 2.089 -10.058 2.878 1.00 55.66 82 GLU A CA 1
ATOM 690 C C . GLU A 1 82 ? 1.720 -10.900 4.115 1.00 55.66 82 GLU A C 1
ATOM 692 O O . GLU A 1 82 ? 1.801 -10.469 5.264 1.00 55.66 82 GLU A O 1
ATOM 697 N N . ARG A 1 83 ? 1.262 -12.129 3.864 1.00 46.78 83 ARG A N 1
ATOM 698 C CA . ARG A 1 83 ? 1.583 -13.269 4.718 1.00 46.78 83 ARG A CA 1
ATOM 699 C C . ARG A 1 83 ? 2.835 -13.874 4.103 1.00 46.78 83 ARG A C 1
ATOM 701 O O . ARG A 1 83 ? 2.757 -14.453 3.024 1.00 46.78 83 ARG A O 1
ATOM 708 N N . GLY A 1 84 ? 3.973 -13.666 4.757 1.00 45.72 84 GLY A N 1
ATOM 709 C CA . GLY A 1 84 ? 5.176 -14.424 4.451 1.00 45.72 84 GLY A CA 1
ATOM 710 C C . GLY A 1 84 ? 4.879 -15.924 4.484 1.00 45.72 84 GLY A C 1
ATOM 711 O O . GLY A 1 84 ? 4.072 -16.382 5.300 1.00 45.72 84 GLY A O 1
ATOM 712 N N . VAL A 1 85 ? 5.515 -16.647 3.570 1.00 34.69 85 VAL A N 1
ATOM 713 C CA . VAL A 1 85 ? 5.949 -18.023 3.819 1.00 34.69 85 VAL A CA 1
ATOM 714 C C . VAL A 1 85 ? 7.390 -17.923 4.286 1.00 34.69 85 VAL A C 1
ATOM 716 O O . VAL A 1 85 ? 8.132 -17.140 3.648 1.00 34.69 85 VAL A O 1
#

Organism: NCBI:txid588596

pLDDT: mean 86.7, std 13.93, range [34.69, 97.56]

Foldseek 3Di:
DQPWDWDAAPVRWIKIWGWDQDPPDGTWIKIWTWDPPDDVNDIDTPDMDTDDPQWDWPDQDSNQWTWIDHDHDIDIDRPVPPPDD

Radius of gyration: 13.71 Å; Cα contacts (8 Å, |Δi|>4): 155; chains: 1; bounding box: 36×37×42 Å

Solvent-accessible surface area (backbone atoms only — not comparable to full-atom values): 5203 Å² total; per-residue (Å²): 130,90,80,67,49,74,48,51,33,86,86,56,32,42,35,38,39,42,72,48,76,44,99,86,76,57,63,48,40,35,40,36,35,24,40,63,74,56,63,93,88,38,67,44,78,75,48,75,44,75,58,60,87,80,55,44,84,74,50,68,47,46,81,47,36,36,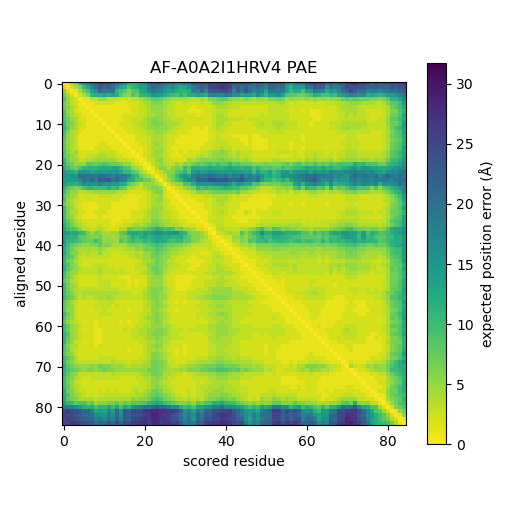34,33,37,40,92,94,46,80,46,84,43,62,74,76,68,80,68,83,132